Protein AF-A0A3C1P185-F1 (afdb_monomer)

pLDDT: mean 75.45, std 15.68, range [36.97, 91.06]

Foldseek 3Di:
DDDDDDDDPPPPPPPPPPPPQPDWDWDWDQDQWKIKIFTGHPVRHTPDIDILVNVPDDDNRRNDVVSNVD

Mean predicted aligned error: 11.87 Å

Nearest PDB structures (foldseek):
  8buu-assembly1_k  TM=9.923E-01  e=7.392E-06  Bacillus subtilis subsp. subtilis str. 168
  7p7t-assembly1_l  TM=9.965E-01  e=1.937E-05  Enterococcus faecalis
  8oip-assembly1_Ai  TM=7.978E-01  e=2.106E-03  Sus scrofa
  5aj4-assembly1_AK  TM=6.879E-01  e=1.181E-03  Sus scrofa
  6zm6-assembly1_AI  TM=6.876E-01  e=2.394E-03  Homo sapiens

Solvent-accessible surface area (backbone atoms only — not comparable to full-atom values): 4499 Å² total; per-residue (Å²): 137,84,85,85,83,78,79,83,79,71,76,78,71,73,76,71,77,85,71,84,70,92,63,60,45,78,49,73,50,77,47,90,65,35,28,37,42,34,38,20,39,82,87,65,52,69,79,52,72,51,34,12,59,76,77,65,40,62,73,79,51,10,45,36,72,70,31,59,74,106

Sequence (70 aa):
MAPTGKGGAAKKVRRKEKKNVAHGHAHIKSTFNNTIVSITDPTGAVISWASAGQVGFKGSRKSTPFAAQL

Radius of gyration: 16.76 Å; Cα contacts (8 Å, |Δi|>4): 87; chains: 1; bounding box: 40×46×30 Å

Structure (mmCIF, N/CA/C/O backbone):
data_AF-A0A3C1P185-F1
#
_entry.id   AF-A0A3C1P185-F1
#
loop_
_atom_site.group_PDB
_atom_site.id
_atom_site.type_symbol
_atom_site.label_atom_id
_atom_site.label_alt_id
_atom_site.label_comp_id
_atom_site.label_asym_id
_atom_site.label_entity_id
_atom_site.label_seq_id
_atom_site.pdbx_PDB_ins_code
_atom_site.Cartn_x
_atom_site.Cartn_y
_atom_site.Cartn_z
_atom_site.occupancy
_atom_site.B_iso_or_equiv
_atom_site.auth_seq_id
_atom_site.auth_comp_id
_atom_site.auth_asym_id
_atom_site.auth_atom_id
_atom_site.pdbx_PDB_model_num
ATOM 1 N N . MET A 1 1 ? 25.598 -40.169 4.104 1.00 50.16 1 MET A N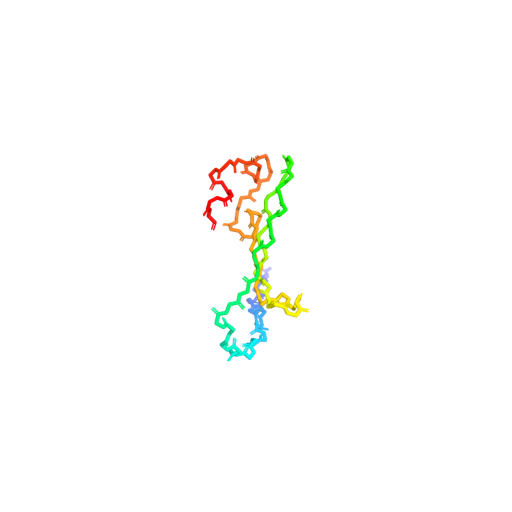 1
ATOM 2 C CA . MET A 1 1 ? 25.538 -38.690 4.085 1.00 50.16 1 MET A CA 1
ATOM 3 C C . MET A 1 1 ? 24.065 -38.292 4.177 1.00 50.16 1 MET A C 1
ATOM 5 O O . MET A 1 1 ? 23.339 -38.505 3.219 1.00 50.16 1 MET A O 1
ATOM 9 N N . ALA A 1 2 ? 23.585 -37.898 5.360 1.00 47.53 2 ALA A N 1
ATOM 10 C CA . ALA A 1 2 ? 22.156 -37.715 5.648 1.00 47.53 2 ALA A CA 1
ATOM 11 C C . ALA A 1 2 ? 21.594 -36.393 5.070 1.00 47.53 2 ALA A C 1
ATOM 13 O O . ALA A 1 2 ? 22.299 -35.384 5.119 1.00 47.53 2 ALA A O 1
ATOM 14 N N . PRO A 1 3 ? 20.340 -36.356 4.574 1.00 53.91 3 PRO A N 1
ATOM 15 C CA . PRO A 1 3 ? 19.679 -35.118 4.173 1.00 53.91 3 PRO A CA 1
ATOM 16 C C . PRO A 1 3 ? 19.195 -34.353 5.414 1.00 53.91 3 PRO A C 1
ATOM 18 O O . PRO A 1 3 ? 18.412 -34.856 6.220 1.00 53.91 3 PRO A O 1
ATOM 21 N N . THR A 1 4 ? 19.662 -33.121 5.588 1.00 48.31 4 THR A N 1
ATOM 22 C CA . THR A 1 4 ? 19.246 -32.236 6.679 1.00 48.31 4 THR A CA 1
ATOM 23 C C . THR A 1 4 ? 17.863 -31.649 6.399 1.00 48.31 4 THR A C 1
ATOM 25 O O . THR A 1 4 ? 17.711 -30.584 5.806 1.00 48.31 4 THR A O 1
ATOM 28 N N . GLY A 1 5 ? 16.827 -32.332 6.882 1.00 47.03 5 GLY A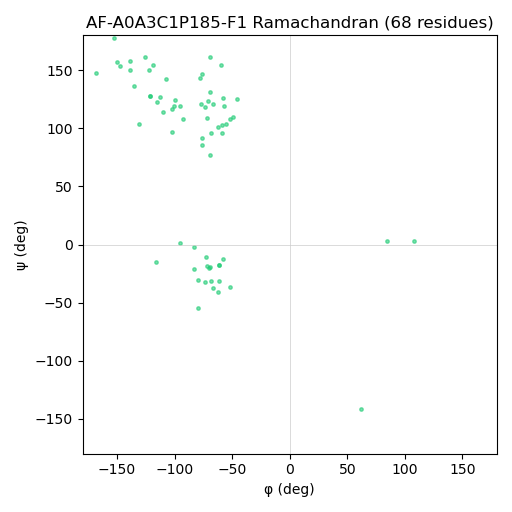 N 1
ATOM 29 C CA . GLY A 1 5 ? 15.522 -31.720 7.105 1.00 47.03 5 GLY A CA 1
ATOM 30 C C . GLY A 1 5 ? 15.583 -30.755 8.292 1.00 47.03 5 GLY A C 1
ATOM 31 O O . GLY A 1 5 ? 15.930 -31.153 9.403 1.00 47.03 5 GLY A O 1
ATOM 32 N N . LYS A 1 6 ? 15.208 -29.490 8.084 1.00 47.31 6 LYS A N 1
ATOM 33 C CA . LYS A 1 6 ? 14.756 -28.606 9.167 1.00 47.31 6 LYS A CA 1
ATOM 34 C C . LYS A 1 6 ? 13.455 -27.936 8.748 1.00 47.31 6 LYS A C 1
ATOM 36 O O . LYS A 1 6 ? 13.432 -27.052 7.898 1.00 47.31 6 LYS A O 1
ATOM 41 N N . GLY A 1 7 ? 12.380 -28.456 9.336 1.00 36.97 7 GLY A N 1
ATOM 42 C CA . GLY A 1 7 ? 11.003 -28.033 9.146 1.00 36.97 7 GLY A CA 1
ATOM 43 C C . GLY A 1 7 ? 10.762 -26.576 9.526 1.00 36.97 7 GLY A C 1
ATOM 44 O O . GLY A 1 7 ? 11.476 -25.977 10.332 1.00 36.97 7 GLY A O 1
ATOM 45 N N . GLY A 1 8 ? 9.731 -26.018 8.896 1.00 50.12 8 GLY A N 1
ATOM 46 C CA . GLY A 1 8 ? 9.310 -24.641 9.054 1.00 50.12 8 GLY A CA 1
ATOM 47 C C . GLY A 1 8 ? 8.992 -24.286 10.501 1.00 50.12 8 GLY A C 1
ATOM 48 O O . GLY A 1 8 ? 8.045 -24.793 11.096 1.00 50.12 8 GLY A O 1
ATOM 49 N N . ALA A 1 9 ? 9.726 -23.315 11.035 1.00 42.94 9 ALA A N 1
ATOM 50 C CA . ALA A 1 9 ? 9.217 -22.493 12.115 1.00 42.94 9 ALA A CA 1
ATOM 51 C C . ALA A 1 9 ? 8.232 -21.495 11.494 1.00 42.94 9 ALA A C 1
ATOM 53 O O . ALA A 1 9 ? 8.604 -20.382 11.116 1.00 42.94 9 ALA A O 1
ATOM 54 N N . ALA A 1 10 ? 6.971 -21.909 11.342 1.00 51.75 10 ALA A N 1
ATOM 55 C CA . ALA A 1 10 ? 5.881 -20.974 11.116 1.00 51.75 10 ALA A CA 1
ATOM 56 C C . ALA A 1 10 ? 5.918 -19.966 12.272 1.00 51.75 10 ALA A C 1
ATOM 58 O O . ALA A 1 10 ? 5.569 -20.295 13.409 1.00 51.75 10 ALA A O 1
ATOM 59 N N . LYS A 1 11 ? 6.427 -18.756 12.000 1.00 52.78 11 LYS A N 1
ATOM 60 C CA . LYS A 1 11 ? 6.383 -17.623 12.928 1.00 52.78 11 LYS A CA 1
ATOM 61 C C . LYS A 1 11 ? 4.941 -17.535 13.409 1.00 52.78 11 LYS A C 1
ATOM 63 O O . LYS A 1 11 ? 4.065 -17.197 12.618 1.00 52.78 11 LYS A O 1
ATOM 68 N N . LYS A 1 12 ? 4.690 -17.872 14.679 1.00 45.94 12 LYS A N 1
ATOM 69 C CA . LYS A 1 12 ? 3.396 -17.639 15.319 1.00 45.94 12 LYS A CA 1
ATOM 70 C C . LYS A 1 12 ? 3.157 -16.137 15.240 1.00 45.94 12 LYS A C 1
ATOM 72 O O . LYS A 1 12 ? 3.700 -15.378 16.040 1.00 45.94 12 LYS A O 1
ATOM 77 N N . VAL A 1 13 ? 2.411 -15.708 14.224 1.00 59.09 13 VAL A N 1
ATOM 78 C CA . VAL A 1 13 ? 1.920 -14.342 14.110 1.00 59.09 13 VAL A CA 1
ATOM 79 C C . VAL A 1 13 ? 1.026 -14.176 15.321 1.00 59.09 13 VAL A C 1
ATOM 81 O O . VAL A 1 13 ? -0.064 -14.740 15.384 1.00 59.09 13 VAL A O 1
ATOM 84 N N . ARG A 1 14 ? 1.566 -13.514 16.345 1.00 57.00 14 ARG A N 1
ATOM 85 C CA . ARG A 1 14 ? 0.870 -13.209 17.586 1.00 57.00 14 ARG A CA 1
ATOM 86 C C . ARG A 1 14 ? -0.429 -12.535 17.162 1.00 57.00 14 ARG A C 1
ATOM 88 O O . ARG A 1 14 ? -0.381 -11.455 16.576 1.00 57.00 14 ARG A O 1
ATOM 95 N N . ARG A 1 15 ? -1.551 -13.250 17.318 1.00 56.22 15 ARG A N 1
ATOM 96 C CA . ARG A 1 15 ? -2.862 -12.831 16.818 1.00 56.22 15 ARG A CA 1
ATOM 97 C C . ARG A 1 15 ? -3.155 -11.496 17.471 1.00 56.22 15 ARG A C 1
ATOM 99 O O . ARG A 1 15 ? -3.431 -11.441 18.665 1.00 56.22 15 ARG A O 1
ATOM 106 N N . LYS A 1 16 ? -2.979 -10.431 16.695 1.00 58.12 16 LYS A N 1
ATOM 107 C CA . LYS A 1 16 ? -3.260 -9.081 17.143 1.00 58.12 16 LYS A CA 1
ATOM 108 C C . LYS A 1 16 ? -4.720 -9.071 17.548 1.00 58.12 16 LYS A C 1
ATOM 110 O O . LYS A 1 16 ? -5.560 -9.561 16.789 1.00 58.12 16 LYS A O 1
ATOM 115 N N . GLU A 1 17 ? -4.985 -8.639 18.774 1.00 55.38 17 GLU A N 1
ATOM 116 C CA . GLU A 1 17 ? -6.345 -8.488 19.269 1.00 55.38 17 GLU A CA 1
ATOM 117 C C . GLU A 1 17 ? -7.158 -7.777 18.190 1.00 55.38 17 GLU A C 1
ATOM 119 O O . GLU A 1 17 ? -6.738 -6.733 17.683 1.00 55.38 17 GLU A O 1
ATOM 124 N N . LYS A 1 18 ? -8.275 -8.388 17.780 1.00 57.50 18 LYS A N 1
ATOM 125 C CA . LYS A 1 18 ? -9.224 -7.770 16.854 1.00 57.50 18 LYS A CA 1
ATOM 126 C C . LYS A 1 18 ? -9.893 -6.619 17.600 1.00 57.50 18 LYS A C 1
ATOM 128 O O . LYS A 1 18 ? -11.009 -6.750 18.087 1.00 57.50 18 LYS A O 1
ATOM 133 N N . LYS A 1 19 ? -9.182 -5.504 17.745 1.00 62.06 19 LYS A N 1
ATOM 134 C CA . LYS A 1 19 ? -9.808 -4.221 18.021 1.00 62.06 19 LYS A CA 1
ATOM 135 C C . LYS A 1 19 ? -10.486 -3.827 16.718 1.00 62.06 19 LYS A C 1
ATOM 137 O O . LYS A 1 19 ? -9.817 -3.587 15.717 1.00 62.06 19 LYS A O 1
ATOM 142 N N . ASN A 1 20 ? -11.813 -3.877 16.707 1.00 60.31 20 ASN A N 1
ATOM 143 C CA . ASN A 1 20 ? -12.591 -3.357 15.595 1.00 60.31 20 ASN A CA 1
ATOM 144 C C . ASN A 1 20 ? -12.433 -1.840 15.608 1.00 60.31 20 ASN A C 1
ATOM 146 O O . ASN A 1 20 ? -13.110 -1.146 16.363 1.00 60.31 20 ASN A O 1
ATOM 150 N N . VAL A 1 21 ? -11.507 -1.336 14.804 1.00 66.25 21 VAL A N 1
ATOM 151 C CA . VAL A 1 21 ? -11.338 0.098 14.619 1.00 66.25 21 VAL A CA 1
ATOM 152 C C . VAL A 1 21 ? -12.167 0.494 13.410 1.00 66.25 21 VAL A C 1
ATOM 154 O O . VAL A 1 21 ? -11.876 0.097 12.287 1.00 66.25 21 VAL A O 1
ATOM 157 N N . ALA A 1 22 ? -13.275 1.192 13.673 1.00 72.88 22 ALA A N 1
ATOM 158 C CA . ALA A 1 22 ? -14.254 1.548 12.650 1.00 72.88 22 ALA A CA 1
ATOM 159 C C . ALA A 1 22 ? -13.676 2.534 11.629 1.00 72.88 22 ALA A C 1
ATOM 161 O O . ALA A 1 22 ? -13.997 2.455 10.445 1.00 72.88 22 ALA A O 1
ATOM 162 N N . HIS A 1 23 ? -12.841 3.469 12.083 1.00 78.19 23 HIS A N 1
ATOM 163 C CA . HIS A 1 23 ? -12.228 4.521 11.273 1.00 78.19 23 HIS A CA 1
ATOM 164 C C . HIS A 1 23 ? -10.753 4.608 11.637 1.00 78.19 23 HIS A C 1
ATOM 166 O O . HIS A 1 23 ? -10.429 4.571 12.818 1.00 78.19 23 HIS A O 1
ATOM 172 N N . GLY A 1 24 ? -9.879 4.736 10.645 1.00 85.69 24 GLY A N 1
ATOM 173 C CA . GLY A 1 24 ? -8.433 4.820 10.823 1.00 85.69 24 GLY A CA 1
ATOM 174 C C . GLY A 1 24 ? -7.785 5.600 9.684 1.00 85.69 24 GLY A C 1
ATOM 175 O O . GLY A 1 24 ? -8.467 6.024 8.748 1.00 85.69 24 GLY A O 1
ATOM 176 N N . HIS A 1 25 ? -6.470 5.783 9.753 1.00 87.56 25 HIS A N 1
ATOM 177 C CA . HIS A 1 25 ? -5.700 6.477 8.725 1.00 87.56 25 HIS A CA 1
ATOM 178 C C . HIS A 1 25 ? -4.849 5.492 7.920 1.00 87.56 25 HIS A C 1
ATOM 180 O O . HIS A 1 25 ? -4.288 4.532 8.447 1.00 87.56 25 HIS A O 1
ATOM 186 N N . ALA A 1 26 ? -4.742 5.734 6.615 1.00 89.44 26 ALA A N 1
ATOM 187 C CA . ALA A 1 26 ? -3.828 5.003 5.749 1.00 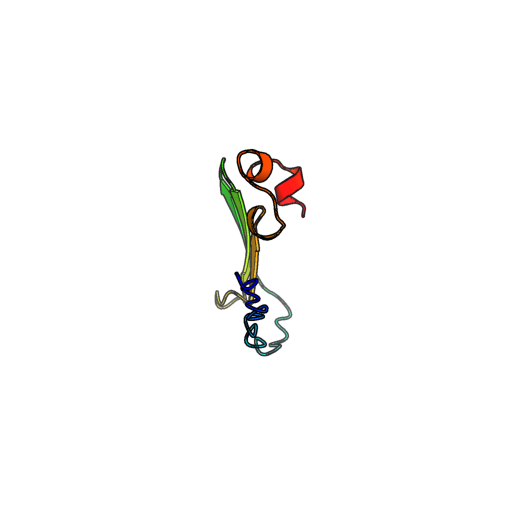89.44 26 ALA A CA 1
ATOM 188 C C . ALA A 1 26 ? -2.578 5.854 5.503 1.00 89.44 26 ALA A C 1
ATOM 190 O O . ALA A 1 26 ? -2.654 6.942 4.935 1.00 89.44 26 ALA A O 1
ATOM 191 N N . HIS A 1 27 ? -1.419 5.345 5.910 1.00 91.06 27 HIS A N 1
ATOM 192 C CA . HIS A 1 27 ? -0.125 5.953 5.632 1.00 91.06 27 HIS A CA 1
ATOM 193 C C . HIS A 1 27 ? 0.555 5.202 4.493 1.00 91.06 27 HIS A C 1
ATOM 195 O O . HIS A 1 27 ? 0.899 4.025 4.626 1.00 91.06 27 HIS A O 1
ATOM 201 N N . ILE A 1 28 ? 0.773 5.897 3.378 1.00 90.50 28 ILE A N 1
ATOM 202 C CA . ILE A 1 28 ? 1.419 5.341 2.189 1.00 90.50 28 ILE A CA 1
ATOM 203 C C . ILE A 1 28 ? 2.791 5.987 2.045 1.00 90.50 28 ILE A C 1
ATOM 205 O O . ILE A 1 28 ? 2.909 7.183 1.785 1.00 90.50 28 ILE A O 1
ATOM 209 N N . LYS A 1 29 ? 3.844 5.185 2.196 1.00 90.19 29 LYS A N 1
ATOM 210 C CA . LYS A 1 29 ? 5.220 5.595 1.918 1.00 90.19 29 LYS A CA 1
ATOM 211 C C . LYS A 1 29 ? 5.642 5.012 0.575 1.00 90.19 29 LYS A C 1
ATOM 213 O O . LYS A 1 29 ? 6.053 3.854 0.502 1.00 90.19 29 LYS A O 1
ATOM 218 N N . SER A 1 30 ? 5.536 5.825 -0.472 1.00 87.19 30 SER A N 1
ATOM 219 C CA . SER A 1 30 ? 6.010 5.491 -1.816 1.00 87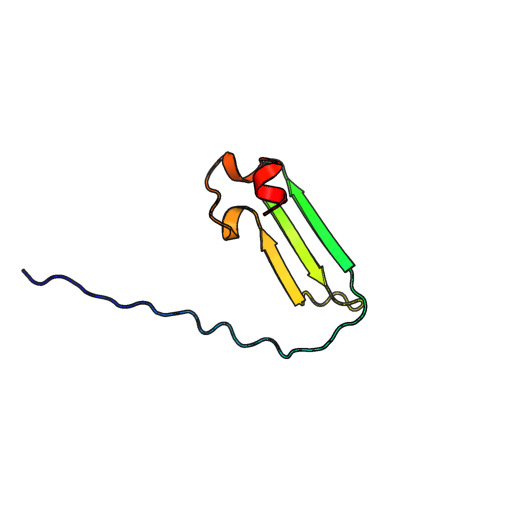.19 30 SER A CA 1
ATOM 220 C C . SER A 1 30 ? 7.415 6.050 -2.019 1.00 87.19 30 SER A C 1
ATOM 222 O O . SER A 1 30 ? 7.643 7.251 -1.898 1.00 87.19 30 SER A O 1
ATOM 224 N N . THR A 1 31 ? 8.378 5.172 -2.273 1.00 88.19 31 THR A N 1
ATOM 225 C CA . THR A 1 31 ? 9.759 5.534 -2.616 1.00 88.19 31 THR A CA 1
ATOM 226 C C . THR A 1 31 ? 10.140 4.866 -3.928 1.00 88.19 31 THR A C 1
ATOM 228 O O . THR A 1 31 ? 9.556 3.849 -4.295 1.00 88.19 31 THR A O 1
ATOM 231 N N . PHE A 1 32 ? 11.189 5.355 -4.593 1.00 83.00 32 PHE A N 1
ATOM 232 C CA . PHE A 1 32 ? 11.680 4.784 -5.856 1.00 83.00 32 PHE A CA 1
ATOM 233 C C . PHE A 1 32 ? 12.081 3.306 -5.793 1.00 83.00 32 PHE A C 1
ATOM 235 O O . PHE A 1 32 ? 12.279 2.696 -6.834 1.00 83.00 32 PHE A O 1
ATOM 242 N N . ASN A 1 33 ? 12.206 2.722 -4.598 1.00 83.44 33 ASN A N 1
ATOM 243 C CA . ASN A 1 33 ? 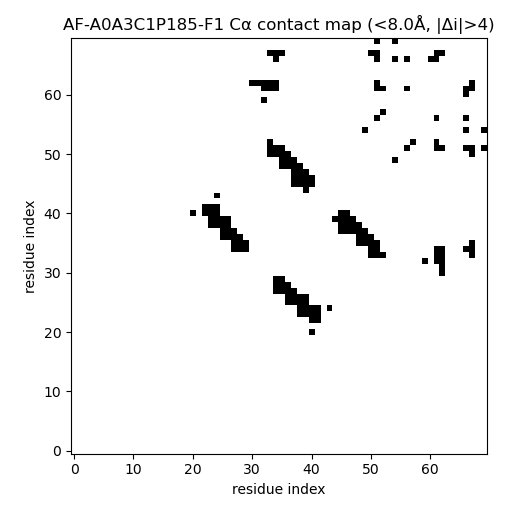12.645 1.340 -4.403 1.00 83.44 33 ASN A CA 1
ATOM 244 C C . ASN A 1 33 ? 11.572 0.440 -3.770 1.00 83.44 33 ASN A C 1
ATOM 246 O O . ASN A 1 33 ? 11.749 -0.784 -3.740 1.00 83.44 33 ASN A O 1
ATOM 250 N N . ASN A 1 34 ? 10.511 1.021 -3.197 1.00 84.12 34 ASN A N 1
ATOM 251 C CA . ASN A 1 34 ? 9.473 0.285 -2.478 1.00 84.12 34 ASN A CA 1
ATOM 252 C C . ASN A 1 34 ? 8.253 1.166 -2.173 1.00 84.12 34 ASN A C 1
ATOM 254 O O . ASN A 1 34 ? 8.415 2.337 -1.814 1.00 84.12 34 ASN A O 1
ATOM 258 N N . THR A 1 35 ? 7.076 0.544 -2.155 1.00 87.19 35 THR A N 1
ATOM 259 C CA . THR A 1 35 ? 5.848 1.125 -1.606 1.00 87.19 35 THR A CA 1
ATOM 260 C C . THR A 1 35 ? 5.430 0.348 -0.366 1.00 87.19 35 THR A C 1
ATOM 262 O O . THR A 1 35 ? 5.342 -0.882 -0.388 1.00 87.19 35 THR A O 1
ATOM 265 N N . ILE A 1 36 ? 5.216 1.065 0.736 1.00 90.12 36 ILE A N 1
ATOM 266 C CA . ILE A 1 36 ? 4.779 0.508 2.018 1.00 90.12 36 ILE A CA 1
ATOM 267 C C . ILE A 1 36 ? 3.462 1.176 2.396 1.00 90.12 36 ILE A C 1
ATOM 269 O O . ILE A 1 36 ? 3.385 2.404 2.435 1.00 90.12 36 ILE A O 1
ATOM 273 N N . VAL A 1 37 ? 2.453 0.366 2.696 1.00 89.81 37 VAL A N 1
ATOM 274 C CA . VAL A 1 37 ? 1.132 0.815 3.131 1.00 89.81 37 VAL A CA 1
ATOM 275 C C . VAL A 1 37 ? 0.918 0.348 4.561 1.00 89.81 37 VAL A C 1
ATOM 277 O O . VAL A 1 37 ? 0.989 -0.845 4.850 1.00 89.81 37 VAL A O 1
ATOM 280 N N . SER A 1 38 ? 0.650 1.290 5.455 1.00 90.56 38 SER A N 1
ATOM 281 C CA . SER A 1 38 ? 0.366 1.028 6.863 1.00 90.56 38 SER A CA 1
ATOM 282 C C . SER A 1 38 ? -1.006 1.579 7.209 1.00 90.56 38 SER A C 1
ATOM 284 O O . SER A 1 38 ? -1.282 2.750 6.967 1.00 90.56 38 SER A O 1
ATOM 286 N N . ILE A 1 39 ? -1.850 0.744 7.801 1.00 89.25 39 ILE A N 1
ATOM 287 C CA . ILE A 1 39 ? -3.161 1.143 8.309 1.00 89.25 39 ILE A CA 1
ATOM 288 C C . ILE A 1 39 ? -3.021 1.355 9.810 1.00 89.25 39 ILE A C 1
ATOM 290 O O . ILE A 1 39 ? -2.553 0.462 10.527 1.00 89.25 39 ILE A O 1
ATOM 294 N N . THR A 1 40 ? -3.394 2.539 10.271 1.00 89.25 40 THR A N 1
ATOM 295 C CA . THR A 1 40 ? -3.315 2.962 11.667 1.00 89.25 40 THR A CA 1
ATOM 296 C C . THR A 1 40 ? -4.689 3.296 12.222 1.00 89.25 40 THR A C 1
ATOM 298 O O . THR A 1 40 ? -5.610 3.685 11.505 1.00 89.25 40 THR A O 1
ATOM 301 N N . ASP A 1 41 ? -4.796 3.174 13.535 1.00 87.19 41 ASP A N 1
ATOM 302 C CA . ASP A 1 41 ? -5.885 3.724 14.326 1.00 87.19 41 ASP A CA 1
ATOM 303 C C . ASP A 1 41 ? -5.798 5.263 14.355 1.00 87.19 41 ASP A C 1
ATOM 305 O O . ASP A 1 41 ? -4.720 5.822 14.132 1.00 87.19 41 ASP A O 1
ATOM 309 N N . PRO A 1 42 ? -6.879 5.981 14.703 1.00 84.44 42 PRO A N 1
ATOM 310 C CA . PRO A 1 42 ? -6.863 7.440 14.861 1.00 84.44 42 PRO A CA 1
ATOM 311 C C . PRO A 1 42 ? -5.902 7.906 15.966 1.00 84.44 42 PRO A C 1
ATOM 313 O O . PRO A 1 42 ? -5.492 9.059 15.997 1.00 84.44 42 PRO A O 1
ATOM 316 N N . THR A 1 43 ? -5.494 6.997 16.852 1.00 83.94 43 THR A N 1
ATOM 317 C CA . THR A 1 43 ? -4.463 7.207 17.876 1.00 83.94 43 THR A CA 1
ATOM 318 C C . THR A 1 43 ? -3.032 7.021 17.351 1.00 83.94 43 THR A C 1
ATOM 320 O O . THR A 1 43 ? -2.078 7.180 18.108 1.00 83.94 43 THR A O 1
ATOM 323 N N . GLY A 1 44 ? -2.858 6.656 16.076 1.00 78.94 44 GLY A N 1
ATOM 324 C CA . GLY A 1 44 ? -1.558 6.414 15.443 1.00 78.94 44 GLY A CA 1
ATOM 325 C C . GLY A 1 44 ? -0.998 5.002 15.647 1.00 78.94 44 GLY A C 1
ATOM 326 O O . GLY A 1 44 ? 0.104 4.704 15.184 1.00 78.94 44 GLY A O 1
ATOM 327 N N . ALA A 1 45 ? -1.734 4.099 16.303 1.00 85.25 45 ALA A N 1
ATOM 328 C CA . ALA A 1 45 ? -1.306 2.713 16.455 1.00 85.25 45 ALA A CA 1
ATOM 329 C C . ALA A 1 45 ? -1.452 1.952 15.125 1.00 85.25 45 ALA A C 1
ATOM 331 O O . ALA A 1 45 ? -2.549 1.808 14.599 1.00 85.25 45 ALA A O 1
ATOM 332 N N . VAL A 1 46 ? -0.350 1.438 14.566 1.00 84.38 46 VAL A N 1
ATOM 333 C CA . VAL A 1 46 ? -0.382 0.634 13.327 1.00 84.38 46 VAL A CA 1
ATOM 334 C C . VAL A 1 46 ? -1.115 -0.668 13.606 1.00 84.38 46 VAL A C 1
ATOM 336 O O . VAL A 1 46 ? -0.636 -1.437 14.433 1.00 84.38 46 VAL A O 1
ATOM 339 N N . ILE A 1 47 ? -2.212 -0.959 12.906 1.00 85.31 47 ILE A N 1
ATOM 340 C CA . ILE A 1 47 ? -2.953 -2.229 12.975 1.00 85.31 47 ILE A CA 1
ATOM 341 C C . ILE A 1 47 ? -2.232 -3.273 12.126 1.00 85.31 47 ILE A C 1
ATOM 343 O O . ILE A 1 47 ? -1.822 -4.324 12.628 1.00 85.31 47 ILE A O 1
ATOM 347 N N . SER A 1 48 ? -2.006 -2.942 10.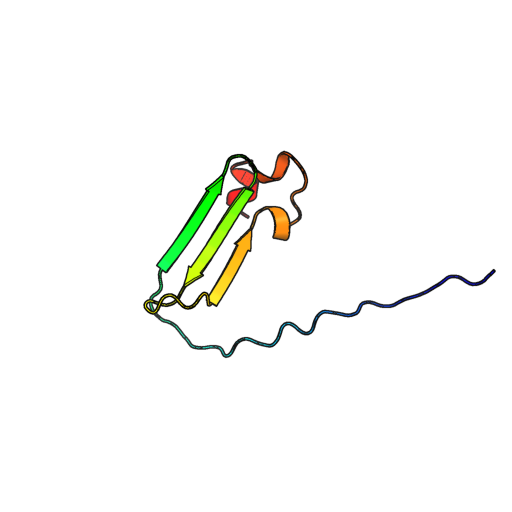859 1.00 84.62 48 SER A N 1
ATOM 348 C CA . SER A 1 48 ? -1.388 -3.807 9.861 1.00 84.62 48 SER A CA 1
ATOM 349 C C . SER A 1 48 ? -0.577 -2.981 8.880 1.00 84.62 48 SER A C 1
ATOM 351 O O . SER A 1 48 ? -0.871 -1.814 8.631 1.00 84.62 48 SER A O 1
ATOM 353 N N . TRP A 1 49 ? 0.433 -3.611 8.298 1.00 89.62 49 TRP A N 1
ATOM 354 C CA . TRP A 1 49 ? 1.236 -3.025 7.241 1.00 89.62 49 TRP A CA 1
ATOM 355 C C . TRP A 1 49 ? 1.508 -4.079 6.177 1.00 89.62 49 TRP A C 1
ATOM 357 O O . TRP A 1 49 ? 1.583 -5.272 6.480 1.00 89.62 49 TRP A O 1
ATOM 367 N N . ALA A 1 50 ? 1.652 -3.617 4.946 1.00 87.75 50 ALA A N 1
ATOM 368 C CA . ALA A 1 50 ? 2.029 -4.412 3.795 1.00 87.75 50 ALA A CA 1
ATOM 369 C C . ALA A 1 50 ? 3.031 -3.622 2.951 1.00 87.75 50 ALA A C 1
ATOM 371 O O . ALA A 1 50 ? 3.139 -2.396 3.044 1.00 87.75 50 ALA A O 1
ATOM 372 N N . SER A 1 51 ? 3.815 -4.328 2.145 1.00 89.69 51 SER A N 1
ATOM 373 C CA . SER A 1 51 ? 4.730 -3.690 1.201 1.00 89.69 51 SER A CA 1
ATOM 374 C C . SER A 1 51 ? 4.929 -4.557 -0.026 1.00 89.69 51 SER A C 1
ATOM 376 O O . SER A 1 51 ? 4.841 -5.783 0.079 1.00 89.69 51 SER A O 1
ATOM 378 N N . ALA A 1 52 ? 5.326 -3.938 -1.138 1.00 85.19 52 ALA A N 1
ATOM 379 C CA . ALA A 1 52 ? 5.639 -4.645 -2.380 1.00 85.19 52 ALA A CA 1
ATOM 380 C C . ALA A 1 52 ? 6.638 -5.803 -2.162 1.00 85.19 52 ALA A C 1
ATOM 382 O O . ALA A 1 52 ? 6.517 -6.882 -2.740 1.00 85.19 52 ALA A O 1
ATOM 383 N N . GLY A 1 53 ? 7.613 -5.616 -1.263 1.00 83.25 53 GLY A N 1
ATOM 384 C CA . GLY A 1 53 ? 8.569 -6.665 -0.897 1.00 83.25 53 GLY A CA 1
ATOM 385 C C . GLY A 1 53 ? 7.963 -7.846 -0.126 1.00 83.25 53 GLY A C 1
ATOM 386 O O . GLY A 1 53 ? 8.438 -8.970 -0.275 1.00 83.25 53 GLY A O 1
ATOM 387 N N . GLN A 1 54 ? 6.924 -7.615 0.682 1.00 82.25 54 GLN A N 1
ATOM 388 C CA . GLN A 1 54 ? 6.258 -8.672 1.452 1.00 82.25 54 GLN A CA 1
ATOM 389 C C . GLN A 1 54 ? 5.396 -9.574 0.556 1.00 82.25 54 GLN A C 1
ATOM 391 O O . GLN A 1 54 ? 5.304 -10.772 0.807 1.00 82.25 54 GLN A O 1
ATOM 396 N N . VAL A 1 55 ? 4.827 -9.011 -0.513 1.00 81.75 55 VAL A N 1
ATOM 397 C CA . VAL A 1 55 ? 4.009 -9.729 -1.508 1.00 81.75 55 VAL A CA 1
ATOM 398 C C . VAL A 1 55 ? 4.859 -10.629 -2.421 1.00 81.75 55 VAL A C 1
ATOM 400 O O . VAL A 1 55 ? 4.344 -11.490 -3.126 1.00 81.75 55 VAL A O 1
ATOM 403 N N . GLY A 1 56 ? 6.188 -10.496 -2.365 1.00 82.75 56 GLY A N 1
ATOM 404 C CA . GLY A 1 56 ? 7.127 -11.358 -3.084 1.00 82.75 56 GLY A CA 1
ATOM 405 C C . GLY A 1 56 ? 7.822 -10.684 -4.264 1.00 82.75 56 GLY A C 1
ATOM 406 O O . GLY A 1 56 ? 8.641 -11.325 -4.930 1.00 82.75 56 GLY A O 1
ATOM 407 N N . PHE A 1 57 ? 7.583 -9.388 -4.503 1.00 85.75 57 PHE A N 1
ATOM 408 C CA . PHE A 1 57 ? 8.360 -8.638 -5.485 1.00 85.75 57 PHE A CA 1
ATOM 409 C C . PHE A 1 57 ? 9.796 -8.438 -4.989 1.00 85.75 57 PHE A C 1
ATOM 411 O O . PHE A 1 57 ? 10.054 -8.033 -3.855 1.00 85.75 57 PHE A O 1
ATOM 418 N N . LYS A 1 58 ? 10.767 -8.730 -5.859 1.00 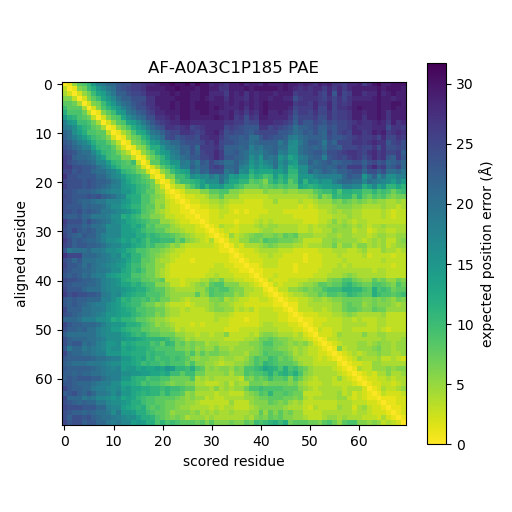84.12 58 LYS A N 1
ATOM 419 C CA . LYS A 1 58 ? 12.205 -8.620 -5.571 1.00 84.12 58 LYS A CA 1
ATOM 420 C C . LYS A 1 58 ? 12.887 -7.674 -6.557 1.00 84.12 58 LYS A C 1
ATOM 422 O O . LYS A 1 58 ? 12.484 -7.577 -7.716 1.00 84.12 58 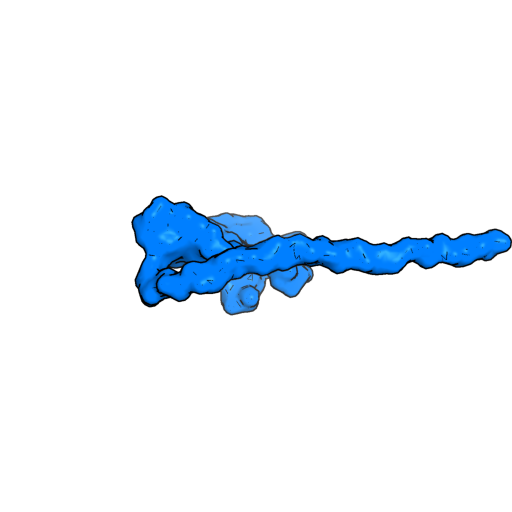LYS A O 1
ATOM 427 N N . GLY A 1 59 ? 13.955 -7.021 -6.099 1.00 84.81 59 GLY A N 1
ATOM 428 C CA . GLY A 1 59 ? 14.754 -6.102 -6.915 1.00 84.81 59 GLY A CA 1
ATOM 429 C C . GLY A 1 59 ? 13.952 -4.898 -7.417 1.00 84.81 59 GLY A C 1
ATOM 430 O O . GLY A 1 59 ? 13.094 -4.385 -6.697 1.00 84.81 59 GLY A O 1
ATOM 431 N N . SER A 1 60 ? 14.212 -4.487 -8.660 1.00 84.88 60 SER A N 1
ATOM 432 C CA . SER A 1 60 ? 13.552 -3.367 -9.352 1.00 84.88 60 SER A CA 1
ATOM 433 C C . SER A 1 60 ? 12.043 -3.545 -9.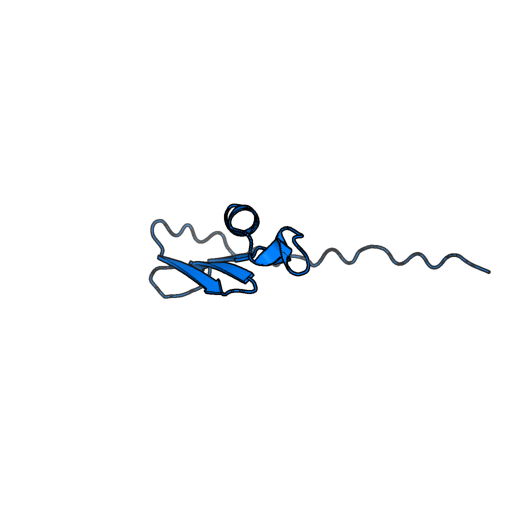539 1.00 84.88 60 SER A C 1
ATOM 435 O O . SER A 1 60 ? 11.333 -2.572 -9.748 1.00 84.88 60 SER A O 1
ATOM 437 N N . ARG A 1 61 ? 11.507 -4.766 -9.409 1.00 83.50 61 ARG A N 1
ATOM 438 C CA . ARG A 1 61 ? 10.059 -5.004 -9.534 1.00 83.50 61 ARG A CA 1
ATOM 439 C C . ARG A 1 61 ? 9.249 -4.406 -8.378 1.00 83.50 61 ARG A C 1
ATOM 441 O O . ARG A 1 61 ? 8.058 -4.174 -8.545 1.00 83.50 61 ARG A O 1
ATOM 448 N N . LYS A 1 62 ? 9.885 -4.109 -7.236 1.00 85.81 62 LYS A N 1
ATOM 449 C CA . LYS A 1 62 ? 9.236 -3.516 -6.048 1.00 85.81 62 LYS A CA 1
ATOM 450 C C . LYS A 1 62 ? 8.811 -2.057 -6.216 1.00 85.81 62 LYS A C 1
ATOM 452 O O . LYS A 1 62 ? 7.995 -1.588 -5.434 1.00 85.81 62 LYS A O 1
ATOM 457 N N . SER A 1 63 ? 9.388 -1.340 -7.175 1.00 84.50 63 SER A N 1
ATOM 458 C CA . SER A 1 63 ? 9.081 0.071 -7.432 1.00 84.50 63 SER A CA 1
ATOM 459 C C . SER A 1 63 ? 8.035 0.272 -8.522 1.00 84.50 63 SER A C 1
ATOM 461 O O . SER A 1 63 ? 7.696 1.402 -8.861 1.00 84.50 63 SER A O 1
ATOM 463 N N . THR A 1 64 ? 7.522 -0.824 -9.083 1.00 85.94 64 THR A N 1
ATOM 464 C CA . THR A 1 64 ? 6.502 -0.764 -10.124 1.00 85.94 64 THR A CA 1
ATOM 465 C C . THR A 1 64 ? 5.134 -0.440 -9.522 1.00 85.94 64 THR A C 1
ATOM 467 O O . THR A 1 64 ? 4.830 -0.897 -8.416 1.00 85.94 64 THR A O 1
ATOM 470 N N . PRO A 1 65 ? 4.268 0.291 -10.248 1.00 82.19 65 PRO A N 1
ATOM 471 C CA . PRO A 1 65 ? 2.914 0.587 -9.777 1.00 82.19 65 PRO A CA 1
ATOM 472 C C . PRO A 1 65 ? 2.089 -0.690 -9.568 1.00 82.19 65 PRO A C 1
ATOM 474 O O . PRO A 1 65 ? 1.289 -0.759 -8.643 1.00 82.19 65 PRO A O 1
ATOM 477 N N . PHE A 1 66 ? 2.347 -1.738 -10.358 1.00 84.31 66 PHE A N 1
ATOM 478 C CA . PHE A 1 66 ? 1.704 -3.042 -10.195 1.00 84.31 66 PHE A CA 1
ATOM 479 C C . PHE A 1 66 ? 2.018 -3.684 -8.838 1.00 84.31 66 PHE A C 1
ATOM 481 O O . PHE A 1 66 ? 1.133 -4.215 -8.176 1.00 84.31 66 PHE A O 1
ATOM 488 N N . ALA A 1 67 ? 3.267 -3.585 -8.384 1.00 83.81 67 ALA A N 1
ATOM 489 C CA . ALA A 1 67 ? 3.662 -4.105 -7.081 1.00 83.81 67 ALA A CA 1
ATOM 490 C C . ALA A 1 67 ? 3.122 -3.275 -5.904 1.00 83.81 67 ALA A C 1
ATOM 492 O O . ALA A 1 67 ? 3.106 -3.770 -4.784 1.00 83.81 67 ALA A O 1
ATOM 493 N N . ALA A 1 68 ? 2.710 -2.026 -6.140 1.00 83.06 68 ALA A N 1
ATOM 494 C CA . ALA A 1 68 ? 2.073 -1.178 -5.134 1.00 83.06 68 ALA A CA 1
ATOM 495 C C . ALA A 1 68 ? 0.564 -1.439 -4.991 1.00 83.06 68 ALA A C 1
ATOM 497 O O . ALA A 1 68 ? -0.018 -1.072 -3.974 1.00 83.06 68 ALA A O 1
ATOM 498 N N . GLN A 1 69 ? -0.062 -2.031 -6.012 1.00 83.50 69 GLN A N 1
ATOM 499 C CA . GLN A 1 69 ? -1.481 -2.385 -6.003 1.00 83.50 69 GLN A CA 1
ATOM 500 C C . GLN A 1 69 ? -1.762 -3.685 -5.231 1.00 83.50 69 GLN A C 1
ATOM 502 O O . GLN A 1 69 ? -2.860 -3.848 -4.700 1.00 83.50 69 GLN A O 1
ATOM 507 N N . LEU A 1 70 ? -0.797 -4.606 -5.219 1.00 74.75 70 LEU A N 1
ATOM 508 C CA . LEU A 1 70 ? -0.894 -5.931 -4.599 1.00 74.75 70 LEU A CA 1
ATOM 509 C C . LEU A 1 70 ? -0.447 -5.910 -3.135 1.00 74.75 70 LEU A C 1
ATOM 511 O O . LEU A 1 70 ? -1.036 -6.683 -2.348 1.00 74.75 70 LEU A O 1
#

Secondary structure (DSSP, 8-state):
---------------------SS-EEEEEEETTEEEEEEE-TTS-EEEEEETTTTT--GGGGGSHHHHH-